Protein AF-A0A816WKP3-F1 (afdb_monomer_lite)

pLDDT: mean 82.81, std 13.99, range [46.59, 94.62]

Organism: NCBI:txid392030

InterPro domains:
  IPR000742 EGF-like domain [PF00008] (1-29)
  IPR000742 EGF-like domain [PF00008] (36-68)
  IPR000742 EGF-like domain [PS00022] (19-30)
  IPR000742 EGF-like domain [PS00022] (58-69)
  IPR000742 EGF-like domain [PS01186] (19-30)
  IPR000742 EGF-like domain [PS01186] (58-69)
  IPR000742 EGF-like domain [PS50026] (1-31)
  IPR000742 EGF-like domain [PS50026] (32-70)
  IPR000742 EGF-like domain [SM00181] (2-31)
  IPR000742 EGF-like domain [SM00181] (35-70)
  IPR001881 EGF-like calcium-binding domain [SM00179] (2-31)
  IPR001881 EGF-like calcium-binding domain [SM00179] (32-70)

Foldseek 3Di:
DQAPPPWDWADDDDVDTATDEDQQADDRRSPHGDLCSVVQAPPPWDWAADPPDRDIATHEDPQFDDRRSPRGNVPPPPPPPPPPD

Radius of gyration: 20.37 Å; chains: 1; bounding box: 52×26×58 Å

Sequence (85 aa):
TPCLNGGTCIPNGIGGFTCQCPPGFSGQRCEDRDPCASQPCMNGGTCCPTNGNSGYECVCPPGYNGQRCESSMFYTKYNTSYLCF

Structure (mmCIF, N/CA/C/O backbone):
data_AF-A0A816WKP3-F1
#
_entry.id   AF-A0A816WKP3-F1
#
loop_
_atom_site.group_PDB
_atom_site.id
_atom_site.type_symbol
_atom_site.label_atom_id
_atom_site.label_alt_id
_atom_site.label_comp_id
_atom_site.label_asym_id
_atom_site.label_entity_id
_atom_site.label_seq_id
_atom_site.pdbx_PDB_ins_code
_atom_site.Cartn_x
_atom_site.Cartn_y
_atom_site.Cartn_z
_atom_site.occupancy
_atom_site.B_iso_or_equiv
_atom_site.auth_seq_id
_atom_site.auth_comp_id
_atom_site.auth_asym_id
_atom_site.auth_atom_id
_atom_site.pdbx_PDB_model_num
ATOM 1 N N . THR A 1 1 ? 14.661 -11.006 -17.257 1.00 71.38 1 THR A N 1
ATOM 2 C CA . THR A 1 1 ? 13.694 -9.887 -17.265 1.00 71.38 1 THR A CA 1
ATOM 3 C C . THR A 1 1 ? 13.940 -9.030 -16.034 1.00 71.38 1 THR A C 1
ATOM 5 O O . THR A 1 1 ? 14.236 -9.597 -14.991 1.00 71.38 1 THR A O 1
ATOM 8 N N . PRO A 1 2 ? 13.940 -7.692 -16.138 1.00 89.69 2 PRO A N 1
ATOM 9 C CA . PRO A 1 2 ? 14.356 -6.817 -15.036 1.00 89.69 2 PRO A CA 1
ATOM 10 C C . PRO A 1 2 ? 13.348 -6.757 -13.874 1.00 89.69 2 PRO A C 1
ATOM 12 O O . PRO A 1 2 ? 13.773 -6.574 -12.732 1.00 89.69 2 PRO A O 1
ATOM 15 N N . CYS A 1 3 ? 12.058 -6.965 -14.149 1.00 94.44 3 CYS A N 1
ATOM 16 C CA . CYS A 1 3 ? 10.988 -7.038 -13.152 1.00 94.44 3 CYS A CA 1
ATOM 17 C C . CYS A 1 3 ? 10.950 -8.403 -12.449 1.00 94.44 3 CYS A C 1
ATOM 19 O O . CYS A 1 3 ? 11.107 -9.443 -13.094 1.00 94.44 3 CYS A O 1
ATOM 21 N N . LEU A 1 4 ? 10.729 -8.386 -11.138 1.00 93.44 4 LEU A N 1
ATOM 22 C CA . LEU A 1 4 ? 10.639 -9.540 -10.249 1.00 93.44 4 LEU A CA 1
ATOM 23 C C . LEU A 1 4 ? 9.178 -9.906 -9.958 1.00 93.44 4 LEU A C 1
ATOM 25 O O . LEU A 1 4 ? 8.255 -9.209 -10.374 1.00 93.44 4 LEU A O 1
ATOM 29 N N . ASN A 1 5 ? 8.978 -11.031 -9.264 1.00 92.00 5 ASN A N 1
ATOM 30 C CA . ASN A 1 5 ? 7.686 -11.471 -8.721 1.00 92.00 5 ASN A CA 1
ATOM 31 C C . ASN A 1 5 ? 6.524 -11.513 -9.733 1.00 92.00 5 ASN A C 1
ATOM 33 O O . ASN A 1 5 ? 5.371 -11.321 -9.368 1.00 92.00 5 ASN A O 1
ATOM 37 N N . GLY A 1 6 ? 6.814 -11.779 -11.012 1.00 91.81 6 GLY A N 1
ATOM 38 C CA . GLY A 1 6 ? 5.801 -11.821 -12.076 1.00 91.81 6 GLY A CA 1
ATOM 39 C C . GLY A 1 6 ? 5.422 -10.452 -12.653 1.00 91.81 6 GLY A C 1
ATOM 40 O O . GLY A 1 6 ? 4.444 -10.357 -13.391 1.00 91.81 6 GLY A O 1
ATOM 41 N N . GLY A 1 7 ? 6.181 -9.396 -12.344 1.00 93.19 7 GLY A N 1
ATOM 42 C CA . GLY A 1 7 ? 5.991 -8.064 -12.915 1.00 93.19 7 GLY A CA 1
ATOM 43 C C . GLY A 1 7 ? 6.151 -8.026 -14.433 1.00 93.19 7 GLY A C 1
ATOM 44 O O . GLY A 1 7 ? 7.046 -8.652 -15.007 1.00 93.19 7 GLY A O 1
ATOM 45 N N . THR A 1 8 ? 5.288 -7.247 -15.084 1.00 94.56 8 THR A N 1
ATOM 46 C CA . THR A 1 8 ? 5.330 -7.031 -16.534 1.00 94.56 8 THR A CA 1
ATOM 47 C C . THR A 1 8 ? 6.290 -5.889 -16.851 1.00 94.56 8 THR A C 1
ATOM 49 O O . THR A 1 8 ? 6.161 -4.789 -16.318 1.00 94.56 8 THR A O 1
ATOM 52 N N . CYS A 1 9 ? 7.272 -6.149 -17.714 1.00 94.12 9 CYS A N 1
ATOM 53 C CA . CYS A 1 9 ? 8.260 -5.154 -18.123 1.00 94.12 9 CYS A CA 1
ATOM 54 C C . CYS A 1 9 ? 7.724 -4.317 -19.287 1.00 94.12 9 CYS A C 1
ATOM 56 O O . CYS A 1 9 ? 7.511 -4.846 -20.377 1.00 94.12 9 CYS A O 1
ATOM 58 N N . ILE A 1 10 ? 7.559 -3.015 -19.067 1.00 94.25 10 ILE A N 1
ATOM 59 C CA . ILE A 1 10 ? 7.093 -2.051 -20.065 1.00 94.25 10 ILE A CA 1
ATOM 60 C C . ILE A 1 10 ? 8.297 -1.202 -20.509 1.00 94.25 10 ILE A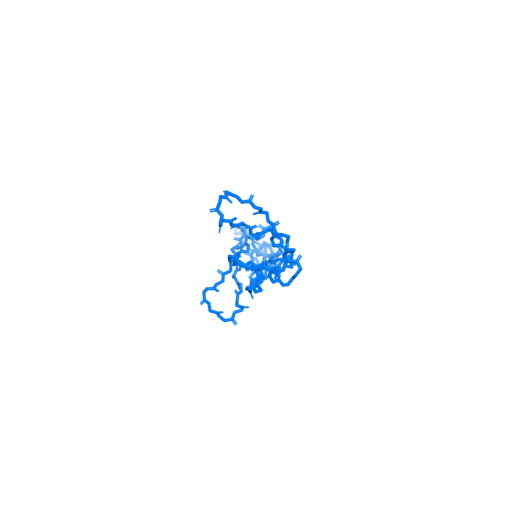 C 1
ATOM 62 O O . ILE A 1 10 ? 8.860 -0.476 -19.686 1.00 94.25 10 ILE A O 1
ATOM 66 N N . PRO A 1 11 ? 8.735 -1.283 -21.779 1.00 91.69 11 PRO A N 1
ATOM 67 C CA . PRO A 1 11 ? 9.796 -0.422 -22.303 1.00 91.69 11 PRO A CA 1
ATOM 68 C C . PRO A 1 11 ? 9.346 1.045 -22.308 1.00 91.69 11 PRO A C 1
ATOM 70 O O . PRO A 1 11 ? 8.239 1.336 -22.757 1.00 91.69 11 PRO A O 1
ATOM 73 N N . ASN A 1 12 ? 10.189 1.976 -21.852 1.00 90.19 12 ASN A N 1
ATOM 74 C CA . ASN A 1 12 ? 9.847 3.409 -21.787 1.00 90.19 12 ASN A CA 1
ATOM 75 C C . ASN A 1 12 ? 10.893 4.329 -22.455 1.00 90.19 12 ASN A C 1
ATOM 77 O O . ASN A 1 12 ? 11.006 5.504 -22.116 1.00 90.19 12 ASN A O 1
ATOM 81 N N . GLY A 1 13 ? 11.645 3.806 -23.426 1.00 85.06 13 GLY A N 1
ATOM 82 C CA . GLY A 1 13 ? 12.650 4.550 -24.190 1.00 85.06 13 GLY A CA 1
ATOM 83 C C . GLY A 1 13 ? 13.897 3.714 -24.466 1.00 85.06 13 GLY A C 1
ATOM 84 O O . GLY A 1 13 ? 13.917 2.504 -24.237 1.00 85.06 13 GLY A O 1
ATOM 85 N N . ILE A 1 14 ? 14.960 4.355 -24.956 1.00 84.69 14 ILE A N 1
ATOM 86 C CA . ILE A 1 14 ? 16.234 3.677 -25.231 1.00 84.69 14 ILE A CA 1
ATOM 87 C C . ILE A 1 14 ? 16.928 3.379 -23.895 1.00 84.69 14 ILE A C 1
ATOM 89 O O . ILE A 1 14 ? 17.421 4.284 -23.229 1.00 84.69 14 ILE A O 1
ATOM 93 N N . GLY A 1 15 ? 16.942 2.104 -23.501 1.00 80.81 15 GLY A N 1
ATOM 94 C CA . GLY A 1 15 ? 17.598 1.619 -22.278 1.00 80.81 15 GLY A CA 1
ATOM 95 C C . GLY A 1 15 ? 16.776 1.757 -20.991 1.00 80.81 15 GLY A C 1
ATOM 96 O O . GLY A 1 15 ? 17.225 1.302 -19.941 1.00 80.81 15 GLY A O 1
ATOM 97 N N . GLY A 1 16 ? 15.579 2.342 -21.063 1.00 87.44 16 GLY A N 1
ATOM 98 C CA . GLY A 1 16 ? 14.673 2.490 -19.928 1.00 87.44 16 GLY A CA 1
ATOM 99 C C . GLY A 1 16 ? 13.600 1.397 -19.866 1.00 87.44 16 GLY A C 1
ATOM 100 O O . GLY A 1 16 ? 13.157 0.865 -20.889 1.00 87.44 16 GLY A O 1
ATOM 101 N N . PHE A 1 17 ? 13.141 1.096 -18.651 1.00 91.56 17 PHE A N 1
ATOM 102 C CA . PHE A 1 17 ? 11.961 0.269 -18.420 1.00 91.56 17 PHE A CA 1
ATOM 103 C C . PHE A 1 17 ? 11.168 0.751 -17.199 1.00 91.56 17 PHE A C 1
ATOM 105 O O . PHE A 1 17 ? 11.706 1.385 -16.289 1.00 91.56 17 PHE A O 1
ATOM 112 N N . THR A 1 18 ? 9.889 0.395 -17.164 1.00 93.12 18 THR A N 1
ATOM 113 C CA . THR A 1 18 ? 9.019 0.486 -15.989 1.00 93.12 18 THR A CA 1
ATOM 114 C C . THR A 1 18 ? 8.417 -0.888 -15.726 1.00 93.12 18 THR A C 1
ATOM 116 O O . THR A 1 18 ? 8.035 -1.592 -16.661 1.00 93.12 18 THR A O 1
ATOM 119 N N . CYS A 1 19 ? 8.337 -1.287 -14.458 1.00 94.31 19 CYS A N 1
ATOM 120 C CA . CYS A 1 19 ? 7.685 -2.530 -14.071 1.00 94.31 19 CYS A CA 1
ATOM 121 C C . CYS A 1 19 ? 6.243 -2.269 -13.643 1.00 94.31 19 CYS A C 1
ATOM 123 O O . CYS A 1 19 ? 5.992 -1.486 -12.730 1.00 94.31 19 CYS A O 1
ATOM 125 N N . GLN A 1 20 ? 5.299 -2.953 -14.284 1.00 93.69 20 GLN A N 1
ATOM 126 C CA . GLN A 1 20 ? 3.938 -3.071 -13.780 1.00 93.69 20 GLN A CA 1
ATOM 127 C C . GLN A 1 20 ? 3.888 -4.257 -12.817 1.00 93.69 20 GLN A C 1
ATOM 129 O O . GLN A 1 20 ? 3.989 -5.415 -13.238 1.00 93.69 20 GLN A O 1
ATOM 134 N N . CYS A 1 21 ? 3.772 -3.959 -11.525 1.00 90.69 21 CYS A N 1
ATOM 135 C CA . CYS A 1 21 ? 3.793 -4.972 -10.478 1.00 90.69 21 CYS A CA 1
ATOM 136 C C . CYS A 1 21 ? 2.441 -5.677 -10.334 1.00 90.69 21 CYS A C 1
ATOM 138 O O . CYS A 1 21 ? 1.395 -5.033 -10.458 1.00 90.69 21 CYS A O 1
ATOM 140 N N . PRO A 1 22 ? 2.442 -6.998 -10.086 1.00 89.69 22 PRO A N 1
ATOM 141 C CA . PRO A 1 22 ? 1.221 -7.707 -9.757 1.00 89.69 22 PRO A CA 1
ATOM 142 C C . PRO A 1 22 ? 0.737 -7.311 -8.354 1.00 89.69 22 PRO A C 1
ATOM 144 O O . PRO A 1 22 ? 1.528 -6.814 -7.544 1.00 89.69 22 PRO A O 1
ATOM 147 N N . PRO A 1 23 ? -0.547 -7.556 -8.034 1.00 84.19 23 PRO A N 1
ATOM 148 C CA . PRO A 1 23 ? -1.071 -7.328 -6.693 1.00 84.19 23 PRO A CA 1
ATOM 149 C C . PRO A 1 23 ? -0.208 -8.040 -5.646 1.00 84.19 23 PRO A C 1
ATOM 151 O O . PRO A 1 23 ? 0.118 -9.216 -5.806 1.00 84.19 23 PRO A O 1
ATOM 154 N N . GLY A 1 24 ? 0.163 -7.336 -4.579 1.00 84.12 24 GLY A N 1
ATOM 155 C CA . GLY A 1 24 ? 1.042 -7.878 -3.537 1.00 84.12 24 GLY A CA 1
ATOM 156 C C . GLY A 1 24 ? 2.481 -7.400 -3.611 1.00 84.12 24 GLY A C 1
ATOM 157 O O . GLY A 1 24 ? 3.233 -7.696 -2.685 1.00 84.12 24 GLY A O 1
ATOM 158 N N . PHE A 1 25 ? 2.864 -6.669 -4.661 1.00 87.38 25 PHE A N 1
ATOM 159 C CA . PHE A 1 25 ? 4.237 -6.220 -4.859 1.00 87.38 25 PHE A CA 1
ATOM 160 C C . PHE A 1 25 ? 4.331 -4.750 -5.262 1.00 87.38 25 PHE A C 1
ATOM 162 O O . PHE A 1 25 ? 3.477 -4.219 -5.970 1.00 87.38 25 PHE A O 1
ATOM 169 N N . SER A 1 26 ? 5.416 -4.116 -4.839 1.00 85.19 26 SER A N 1
ATOM 170 C CA . SER A 1 26 ? 5.771 -2.726 -5.106 1.00 85.19 26 SER A CA 1
ATOM 171 C C . SER A 1 26 ? 7.285 -2.594 -5.312 1.00 85.19 26 SER A C 1
ATOM 173 O O . SER A 1 26 ? 8.016 -3.583 -5.285 1.00 85.19 26 SER A O 1
ATOM 175 N N . GLY A 1 27 ? 7.763 -1.370 -5.530 1.00 84.62 27 GLY A N 1
ATOM 176 C CA . GLY A 1 27 ? 9.173 -1.097 -5.813 1.00 84.62 27 GLY A CA 1
ATOM 177 C C . GLY A 1 27 ? 9.455 -0.993 -7.311 1.00 84.62 27 GLY A C 1
ATOM 178 O O . GLY A 1 27 ? 8.622 -1.334 -8.155 1.00 84.62 27 GLY A O 1
ATOM 179 N N . GLN A 1 28 ? 10.634 -0.477 -7.662 1.00 89.56 28 GLN A N 1
ATOM 180 C CA . GLN A 1 28 ? 10.998 -0.191 -9.055 1.00 89.56 28 GLN A CA 1
ATOM 181 C C . GLN A 1 28 ? 11.024 -1.459 -9.919 1.00 89.56 28 GLN A C 1
ATOM 183 O O . GLN A 1 28 ? 10.769 -1.413 -11.126 1.00 89.56 28 GLN A O 1
ATOM 188 N N . ARG A 1 29 ? 11.346 -2.593 -9.302 1.00 92.25 29 ARG A N 1
ATOM 189 C CA . ARG A 1 29 ? 11.458 -3.905 -9.924 1.00 92.25 29 ARG A CA 1
ATOM 190 C C . ARG A 1 29 ? 10.445 -4.895 -9.358 1.00 92.25 29 ARG A C 1
ATOM 192 O O . ARG A 1 29 ? 10.575 -6.0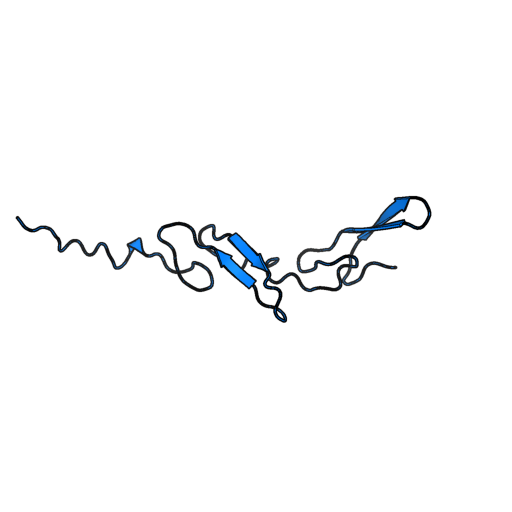78 -9.659 1.00 92.25 29 ARG A O 1
ATOM 199 N N . CYS A 1 30 ? 9.437 -4.452 -8.608 1.00 91.31 30 CYS A N 1
ATOM 200 C CA . CYS A 1 30 ? 8.486 -5.324 -7.910 1.00 91.31 30 CYS A CA 1
ATOM 201 C C . CYS A 1 30 ? 9.162 -6.243 -6.879 1.00 91.31 30 CYS A C 1
ATOM 203 O O . CYS A 1 30 ? 8.759 -7.393 -6.709 1.00 91.31 30 CYS A O 1
ATOM 205 N N . GLU A 1 31 ? 10.247 -5.776 -6.267 1.00 89.31 31 GLU A N 1
ATOM 206 C CA . GLU A 1 31 ? 11.049 -6.488 -5.275 1.00 89.31 31 GLU A CA 1
ATOM 207 C C . GLU A 1 31 ? 10.425 -6.471 -3.878 1.00 89.31 31 GLU A C 1
ATOM 209 O O . GLU A 1 31 ? 10.629 -7.414 -3.111 1.00 89.31 31 GLU A O 1
ATOM 214 N N . ASP A 1 32 ? 9.633 -5.443 -3.576 1.00 84.75 32 ASP A N 1
ATOM 215 C CA . ASP A 1 32 ? 9.040 -5.241 -2.264 1.00 84.75 32 ASP A CA 1
ATOM 216 C C . ASP A 1 32 ? 7.667 -5.894 -2.206 1.00 84.75 32 ASP A C 1
ATOM 218 O O . ASP A 1 32 ? 6.884 -5.828 -3.154 1.00 84.75 32 ASP A O 1
ATOM 222 N N . ARG A 1 33 ? 7.346 -6.513 -1.072 1.00 85.50 33 ARG A N 1
ATOM 223 C CA . ARG A 1 33 ? 5.993 -6.999 -0.813 1.00 85.50 33 ARG A CA 1
ATOM 224 C C . ARG A 1 33 ? 5.148 -5.832 -0.326 1.00 85.50 33 ARG A C 1
ATOM 226 O O . ARG A 1 33 ? 5.473 -5.252 0.704 1.00 85.50 33 ARG A O 1
ATOM 233 N N . ASP A 1 34 ? 4.058 -5.534 -1.022 1.00 83.38 34 ASP A N 1
ATOM 234 C CA . ASP A 1 34 ? 3.106 -4.510 -0.601 1.00 83.38 34 ASP A CA 1
ATOM 235 C C . ASP A 1 34 ? 2.211 -5.074 0.520 1.00 83.38 34 ASP A C 1
ATOM 237 O O . ASP A 1 34 ? 1.373 -5.951 0.263 1.00 83.38 34 ASP A O 1
ATOM 241 N N . PRO A 1 35 ? 2.358 -4.600 1.772 1.00 83.56 35 PRO A N 1
ATOM 242 C CA . PRO A 1 35 ? 1.558 -5.084 2.889 1.00 83.56 35 PRO A CA 1
ATOM 243 C C . PRO A 1 35 ? 0.088 -4.628 2.806 1.00 83.56 35 PRO A C 1
ATOM 245 O O . PRO A 1 35 ? -0.771 -5.223 3.459 1.00 83.56 35 PRO A O 1
ATOM 248 N N . CYS A 1 36 ? -0.227 -3.627 1.979 1.00 86.81 36 CYS A N 1
ATOM 249 C CA . CYS A 1 36 ? -1.578 -3.116 1.762 1.00 86.81 36 CYS A CA 1
ATOM 250 C C . CYS A 1 36 ? -2.344 -3.829 0.642 1.00 86.81 36 CYS A C 1
ATOM 252 O O . CYS A 1 36 ? -3.565 -3.686 0.555 1.00 86.81 36 CYS A O 1
ATOM 254 N N . ALA A 1 37 ? -1.678 -4.641 -0.180 1.00 85.25 37 ALA A N 1
ATOM 255 C CA . ALA A 1 37 ? -2.300 -5.290 -1.332 1.00 85.25 37 ALA A CA 1
ATOM 256 C C . ALA A 1 37 ? -3.452 -6.243 -0.981 1.00 85.25 37 ALA A C 1
ATOM 258 O O . ALA A 1 37 ? -4.404 -6.373 -1.748 1.00 85.25 37 ALA A O 1
ATOM 259 N N . SER A 1 38 ? -3.396 -6.884 0.190 1.00 85.06 38 SER A N 1
ATOM 260 C CA . SER A 1 38 ? -4.481 -7.738 0.698 1.00 85.06 38 SER A CA 1
ATOM 261 C C . SER A 1 38 ? -5.672 -6.943 1.246 1.00 85.06 38 SER A C 1
ATOM 263 O O . SER A 1 38 ? -6.567 -7.544 1.833 1.00 85.06 38 SER A O 1
ATOM 265 N N . GLN A 1 39 ? -5.659 -5.610 1.116 1.00 88.19 39 GLN A N 1
ATOM 266 C CA . GLN A 1 39 ? -6.652 -4.687 1.670 1.00 88.19 39 GLN A CA 1
ATOM 267 C C . GLN A 1 39 ? -6.954 -4.995 3.145 1.00 88.19 39 GLN A C 1
ATOM 269 O O . GLN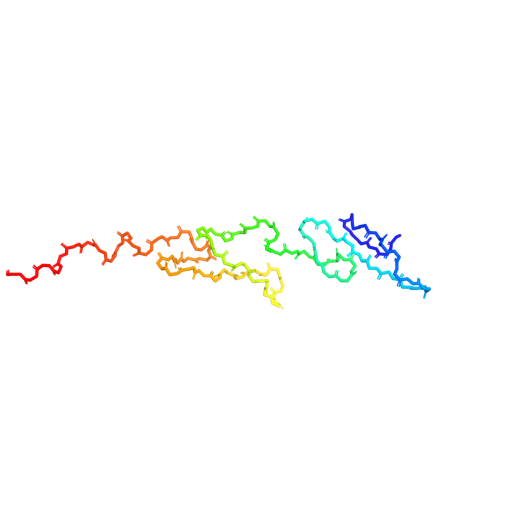 A 1 39 ? -8.078 -5.347 3.508 1.00 88.19 39 GLN A O 1
ATOM 274 N N . PRO A 1 40 ? -5.939 -4.927 4.026 1.00 89.81 40 PRO A N 1
ATOM 275 C CA . PRO A 1 40 ? -6.100 -5.390 5.396 1.00 89.81 40 PRO A CA 1
ATOM 276 C C . PRO A 1 40 ? -7.058 -4.519 6.221 1.00 89.81 40 PRO A C 1
ATOM 278 O O . PRO A 1 40 ? -7.670 -5.043 7.153 1.00 89.81 40 PRO A O 1
ATOM 281 N N . CYS A 1 41 ? -7.208 -3.234 5.893 1.00 93.81 41 CYS A N 1
ATOM 282 C CA . CYS A 1 41 ? -8.073 -2.296 6.606 1.00 93.81 41 CYS A CA 1
ATOM 283 C C . CYS A 1 41 ? -9.556 -2.515 6.269 1.00 93.81 41 CYS A C 1
ATOM 285 O O . CYS A 1 41 ? -9.945 -2.575 5.106 1.00 93.81 41 CYS A O 1
ATOM 287 N N . MET A 1 42 ? -10.389 -2.616 7.298 1.00 94.62 42 MET A N 1
ATOM 288 C CA . MET A 1 42 ? -11.837 -2.796 7.219 1.00 94.62 42 MET A CA 1
ATOM 289 C C . MET A 1 42 ? -12.574 -1.455 7.280 1.00 94.62 42 MET A C 1
ATOM 291 O O . MET A 1 42 ? -11.979 -0.408 7.529 1.00 94.62 42 MET A O 1
ATOM 295 N N . ASN A 1 43 ? -13.892 -1.496 7.057 1.00 93.62 43 ASN A N 1
ATOM 296 C CA . ASN A 1 43 ? -14.812 -0.371 7.264 1.00 93.62 43 ASN A CA 1
ATOM 297 C C . ASN A 1 43 ? -14.414 0.933 6.543 1.00 93.62 43 ASN A C 1
ATOM 299 O O . ASN A 1 43 ? -14.715 2.024 7.015 1.00 93.62 43 ASN A O 1
ATOM 303 N N . GLY A 1 44 ? -13.743 0.822 5.392 1.00 92.19 44 GLY A N 1
ATOM 304 C CA . GLY A 1 44 ? -13.280 1.975 4.614 1.00 92.19 44 GLY A CA 1
ATOM 305 C C . GLY A 1 44 ? -11.998 2.628 5.141 1.00 92.19 44 GLY A C 1
ATOM 306 O O . GLY A 1 44 ? -11.723 3.770 4.786 1.00 92.19 44 GLY A O 1
ATOM 307 N N . GLY A 1 45 ? -11.226 1.940 5.988 1.00 94.31 45 GLY A N 1
ATOM 308 C CA . GLY A 1 45 ? -9.911 2.404 6.429 1.00 94.31 45 GLY A CA 1
ATOM 309 C C . GLY A 1 45 ? -8.898 2.502 5.288 1.00 94.31 45 GLY A C 1
ATOM 310 O O . GLY A 1 45 ? -8.845 1.642 4.407 1.00 94.31 45 GLY A O 1
ATOM 311 N N . THR A 1 46 ? -8.062 3.537 5.333 1.00 94.00 46 THR A N 1
ATOM 312 C CA . THR A 1 46 ? -6.981 3.747 4.361 1.00 94.00 46 THR A CA 1
ATOM 313 C C . THR A 1 46 ? -5.730 3.015 4.827 1.00 94.00 46 THR A C 1
ATOM 315 O O . THR A 1 46 ? -5.255 3.256 5.934 1.00 94.00 46 THR A O 1
ATOM 318 N N . CYS A 1 47 ? -5.182 2.134 3.989 1.00 91.56 47 CYS A N 1
ATOM 319 C CA . CYS A 1 47 ? -3.940 1.426 4.290 1.00 91.56 47 CYS A CA 1
ATOM 320 C C . CYS A 1 47 ? -2.716 2.250 3.880 1.00 91.56 47 CYS A C 1
ATOM 322 O O . CYS A 1 47 ? -2.611 2.668 2.728 1.00 91.56 47 CYS A O 1
ATOM 324 N N . CYS A 1 48 ? -1.783 2.433 4.810 1.00 88.81 48 CYS A N 1
ATOM 325 C CA . CYS A 1 48 ? -0.510 3.108 4.608 1.00 88.81 48 CYS A CA 1
ATOM 326 C C . CYS A 1 48 ? 0.638 2.119 4.881 1.00 88.81 48 CYS A C 1
ATOM 328 O O . CYS A 1 48 ? 0.772 1.650 6.014 1.00 88.81 48 CYS A O 1
ATOM 330 N N . PRO A 1 49 ? 1.478 1.777 3.890 1.00 83.62 49 PRO A N 1
ATOM 331 C CA . PRO A 1 49 ? 2.660 0.956 4.136 1.00 83.62 49 PRO A CA 1
ATOM 332 C C . PRO A 1 49 ? 3.654 1.723 5.021 1.00 83.62 49 PRO A C 1
ATOM 334 O O . PRO A 1 49 ? 3.870 2.920 4.825 1.00 83.62 49 PRO A O 1
ATOM 337 N N . THR A 1 50 ? 4.257 1.053 6.006 1.00 81.25 50 THR A N 1
ATOM 338 C CA . THR A 1 50 ? 5.239 1.679 6.902 1.00 81.25 50 THR A CA 1
ATOM 339 C C . THR A 1 50 ? 6.662 1.342 6.461 1.00 81.25 50 THR A C 1
ATOM 341 O O . THR A 1 50 ? 6.948 0.239 6.000 1.00 81.25 50 THR A O 1
ATOM 344 N N . ASN A 1 51 ? 7.595 2.282 6.641 1.00 65.19 51 ASN A N 1
ATOM 345 C CA . ASN A 1 51 ? 9.008 2.124 6.251 1.00 65.19 51 ASN A CA 1
ATOM 346 C C . ASN A 1 51 ? 9.790 1.111 7.129 1.00 65.19 51 ASN A C 1
ATOM 348 O O . ASN A 1 51 ? 11.018 1.086 7.103 1.00 65.19 51 ASN A O 1
ATOM 352 N N . GLY A 1 52 ? 9.098 0.289 7.929 1.00 54.94 52 GLY A N 1
ATOM 353 C CA . GLY A 1 52 ? 9.669 -0.709 8.829 1.00 54.94 52 GLY A CA 1
ATOM 354 C C . GL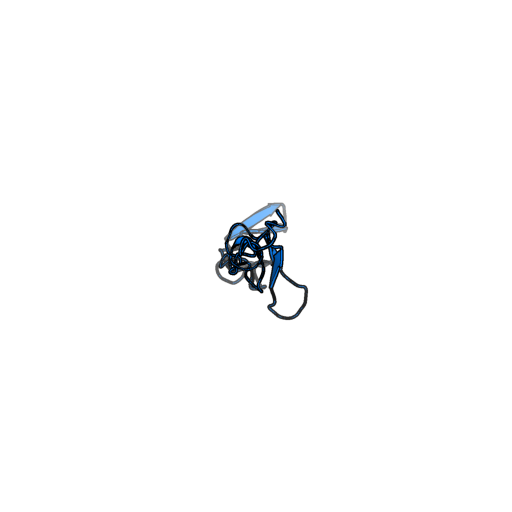Y A 1 52 ? 9.248 -2.128 8.449 1.00 54.94 52 GLY A C 1
ATOM 355 O O . GLY A 1 52 ? 8.148 -2.566 8.766 1.00 54.94 52 GLY A O 1
ATOM 356 N N . ASN A 1 53 ? 10.151 -2.848 7.784 1.00 52.91 53 ASN A N 1
ATOM 357 C CA . ASN A 1 53 ? 10.267 -4.311 7.716 1.00 52.91 53 ASN A CA 1
ATOM 358 C C . ASN A 1 53 ? 8.979 -5.167 7.598 1.00 52.91 53 ASN A C 1
ATOM 360 O O . ASN A 1 53 ? 8.933 -6.256 8.167 1.00 52.91 53 ASN A O 1
ATOM 364 N N . SER A 1 54 ? 8.001 -4.768 6.771 1.00 59.03 54 SER A N 1
ATOM 365 C CA . SER A 1 54 ? 6.735 -5.485 6.442 1.00 59.03 54 SER A CA 1
ATOM 366 C C . SER A 1 54 ? 5.478 -5.048 7.214 1.00 59.03 54 SER A C 1
ATOM 368 O O . SER A 1 54 ? 4.505 -5.801 7.279 1.00 59.03 54 SER A O 1
ATOM 370 N N . GLY A 1 55 ? 5.472 -3.850 7.801 1.00 77.31 55 GLY A N 1
ATOM 371 C CA . GLY A 1 55 ? 4.290 -3.288 8.454 1.00 77.31 55 GLY A CA 1
ATOM 372 C C . GLY A 1 55 ? 3.368 -2.502 7.514 1.00 77.31 55 GLY A C 1
ATOM 373 O O . GLY A 1 55 ? 3.808 -1.853 6.568 1.00 77.31 55 GLY A O 1
ATOM 374 N N . TYR A 1 56 ? 2.073 -2.524 7.814 1.00 87.25 56 TYR A N 1
ATOM 375 C CA . TYR A 1 56 ? 1.106 -1.535 7.341 1.00 87.25 56 TYR A CA 1
ATOM 376 C C . TYR A 1 56 ? 0.437 -0.877 8.548 1.00 87.25 56 TYR A C 1
ATOM 378 O O . TYR A 1 56 ? 0.370 -1.466 9.629 1.00 87.25 56 TYR A O 1
ATOM 386 N N . GLU A 1 57 ? -0.087 0.321 8.345 1.00 89.81 57 GLU A N 1
ATOM 387 C CA . GLU A 1 57 ? -0.920 1.039 9.298 1.00 89.81 57 GLU A CA 1
ATOM 388 C C . GLU A 1 57 ? -2.257 1.389 8.641 1.00 89.81 57 GLU A C 1
ATOM 390 O O . GLU A 1 57 ? -2.300 1.777 7.474 1.00 89.81 57 GLU A O 1
ATOM 395 N N . CYS A 1 58 ? -3.356 1.230 9.376 1.00 92.88 58 CYS A N 1
ATOM 396 C CA . CYS A 1 58 ? -4.682 1.608 8.904 1.00 92.88 58 CYS A CA 1
ATOM 397 C C . CYS A 1 58 ? -5.110 2.940 9.517 1.00 92.88 58 CYS A C 1
ATOM 399 O O . CYS A 1 58 ? -5.249 3.059 10.733 1.00 92.88 58 CYS A O 1
ATOM 401 N N . VAL A 1 59 ? -5.395 3.923 8.667 1.00 94.31 59 VAL A N 1
ATOM 402 C CA . VAL A 1 59 ? -6.038 5.175 9.068 1.00 94.31 59 VAL A CA 1
ATOM 403 C C . VAL A 1 59 ? -7.546 4.956 9.071 1.00 94.31 59 VAL A C 1
ATOM 405 O O . VAL A 1 59 ? -8.167 4.805 8.016 1.00 94.31 59 VAL A O 1
ATOM 408 N N . CYS A 1 60 ? -8.131 4.909 10.267 1.00 93.62 60 CYS A N 1
ATOM 409 C CA . CYS A 1 60 ? -9.545 4.593 10.435 1.00 93.62 60 CYS A CA 1
ATOM 410 C C . CYS A 1 60 ? -10.455 5.810 10.227 1.00 93.62 60 CYS A C 1
ATOM 412 O O . CYS A 1 60 ? -10.137 6.906 10.699 1.00 93.62 60 CYS A O 1
ATOM 414 N N . PRO A 1 61 ? -11.612 5.627 9.565 1.00 92.88 61 PRO A N 1
ATOM 415 C CA . PRO A 1 61 ? -12.615 6.673 9.463 1.00 92.88 61 PRO A CA 1
ATOM 416 C C . PRO A 1 61 ? -13.277 6.944 10.827 1.00 92.88 61 PRO A C 1
ATOM 418 O O . PRO A 1 61 ? -13.225 6.097 11.728 1.00 92.88 61 PRO A O 1
ATOM 421 N N . PRO A 1 62 ? -13.933 8.110 10.998 1.00 89.56 62 PRO A N 1
ATOM 422 C CA . PRO A 1 62 ? -14.605 8.461 12.243 1.00 89.56 62 PRO A CA 1
ATOM 423 C C . PRO A 1 62 ? -15.572 7.374 12.718 1.00 89.56 62 PRO A C 1
ATOM 425 O O . PRO A 1 62 ? -16.407 6.885 11.958 1.00 89.56 62 PRO A O 1
ATOM 428 N N . GLY A 1 63 ? -15.467 7.019 13.999 1.00 88.19 63 GLY A N 1
ATOM 429 C CA . GLY A 1 63 ? -16.324 6.011 14.616 1.00 88.19 63 GLY A CA 1
ATOM 430 C C . GLY A 1 63 ? -15.877 4.562 14.419 1.00 88.19 63 GLY A C 1
ATOM 431 O O . GLY A 1 63 ? -16.594 3.663 14.854 1.00 88.19 63 GLY A O 1
ATOM 432 N N . TYR A 1 64 ? -14.694 4.333 13.845 1.00 91.19 64 TYR A N 1
ATOM 433 C CA . TYR A 1 64 ? -14.024 3.035 13.827 1.00 91.19 64 TYR A CA 1
ATOM 434 C C . TYR A 1 64 ? -12.648 3.113 14.492 1.00 91.19 64 TYR A C 1
ATOM 436 O O . TYR A 1 64 ? -11.992 4.153 14.476 1.00 91.19 64 TYR A O 1
ATOM 444 N N . ASN A 1 65 ? -12.209 2.010 15.088 1.00 89.31 65 ASN A N 1
ATOM 445 C CA . ASN A 1 65 ? -10.888 1.852 15.683 1.00 89.31 65 ASN A CA 1
ATOM 446 C C . ASN A 1 65 ? -10.398 0.395 15.582 1.00 89.31 65 ASN A C 1
ATOM 448 O O . ASN A 1 65 ? -11.065 -0.468 15.007 1.00 89.31 65 ASN A O 1
ATOM 452 N N . GLY A 1 66 ? -9.209 0.137 16.129 1.00 90.19 66 GLY A N 1
ATOM 453 C CA . GLY A 1 66 ? -8.502 -1.139 15.995 1.00 90.19 66 GLY A CA 1
ATOM 454 C C . GLY A 1 66 ? -7.408 -1.073 14.932 1.00 90.19 66 GLY A C 1
ATOM 455 O O . GLY A 1 66 ? -7.347 -0.128 14.147 1.00 90.19 66 GLY A O 1
ATOM 456 N N . GLN A 1 67 ? -6.525 -2.073 14.914 1.00 90.75 67 GLN A N 1
ATOM 457 C CA . GLN A 1 67 ? -5.379 -2.106 13.994 1.00 90.75 67 GLN A CA 1
ATOM 458 C C . GLN A 1 67 ? -5.823 -2.174 12.529 1.00 90.75 67 GLN A C 1
ATOM 460 O O . GLN A 1 67 ? -5.121 -1.700 11.639 1.00 90.75 67 GLN A O 1
ATOM 465 N N . ARG A 1 68 ? -6.988 -2.771 12.277 1.00 93.00 68 ARG A N 1
ATOM 466 C CA . ARG A 1 68 ? -7.586 -2.931 10.956 1.00 93.00 68 ARG A CA 1
ATOM 467 C C . ARG A 1 68 ? -8.893 -2.156 10.842 1.00 93.00 68 ARG A C 1
ATOM 469 O O . ARG A 1 68 ? -9.651 -2.423 9.920 1.00 93.00 68 ARG A O 1
ATOM 476 N N . CYS A 1 69 ? -9.176 -1.215 11.742 1.00 94.06 69 CYS A N 1
ATOM 477 C CA . CYS A 1 69 ? -10.450 -0.490 11.786 1.00 94.06 69 CYS A CA 1
ATOM 478 C C . CYS A 1 69 ? -11.677 -1.409 11.925 1.00 94.06 69 CYS A C 1
ATOM 480 O O . CYS A 1 69 ? -12.766 -1.081 11.461 1.00 94.06 69 CYS A O 1
ATOM 482 N N . GLU A 1 70 ? -11.500 -2.583 12.527 1.00 93.81 70 GLU A N 1
ATOM 483 C C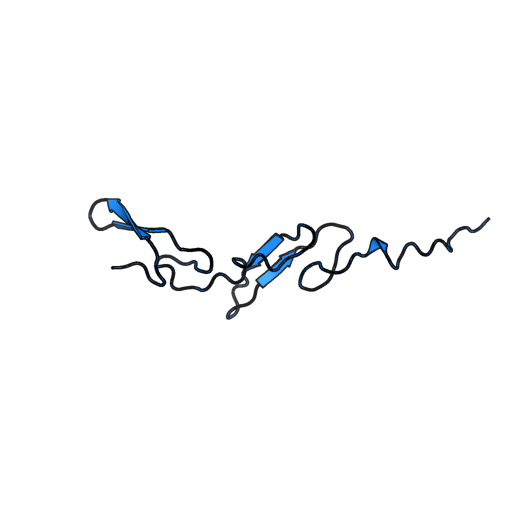A . GLU A 1 70 ? -12.506 -3.637 12.654 1.00 93.81 70 GLU A CA 1
ATOM 484 C C . GLU A 1 70 ? -13.584 -3.326 13.699 1.00 93.81 70 GLU A C 1
ATOM 486 O O . GLU A 1 70 ? -14.681 -3.878 13.644 1.00 93.81 70 GLU A O 1
ATOM 491 N N . SER A 1 71 ? -13.286 -2.439 14.647 1.00 90.50 71 SER A N 1
ATOM 492 C CA . SER A 1 71 ? -14.152 -2.148 15.785 1.00 90.50 71 SER A CA 1
ATOM 493 C C . SER A 1 71 ? -14.932 -0.855 15.563 1.00 90.50 71 SER A C 1
ATOM 495 O O . SER A 1 71 ? -14.357 0.193 15.283 1.00 90.50 71 SER A O 1
ATOM 497 N N . SER A 1 72 ? -16.258 -0.905 15.705 1.00 87.81 72 SER A N 1
ATOM 498 C CA . SER A 1 72 ? -17.126 0.274 15.633 1.00 87.81 72 SER A CA 1
ATOM 499 C C . SER A 1 72 ? -17.244 0.942 17.007 1.00 87.81 72 SER A C 1
ATOM 501 O O . SER A 1 72 ? -17.839 0.387 17.934 1.00 87.81 72 SER A O 1
ATOM 503 N N . MET A 1 73 ? -16.750 2.170 17.136 1.00 72.44 73 MET A N 1
ATOM 504 C CA . MET A 1 73 ? -16.836 2.976 18.360 1.00 72.44 73 MET A CA 1
ATOM 505 C C . MET A 1 73 ? -18.264 3.435 18.696 1.00 72.44 73 MET A C 1
ATOM 507 O O . MET A 1 73 ? -18.521 3.877 19.816 1.00 72.44 73 MET A O 1
ATOM 511 N N . PHE A 1 74 ? -19.214 3.287 17.769 1.00 66.06 74 PHE A N 1
ATOM 512 C CA . PHE A 1 74 ? -20.630 3.571 18.015 1.00 66.06 74 PHE A CA 1
ATOM 513 C C . PHE A 1 74 ? -21.330 2.530 18.903 1.00 66.06 74 PHE A C 1
ATOM 515 O O . PHE A 1 74 ? -22.422 2.807 19.390 1.00 66.06 74 PHE A O 1
ATOM 522 N N . TYR A 1 75 ? -20.718 1.367 19.167 1.00 58.12 75 TYR A N 1
ATOM 523 C CA . TYR A 1 75 ? -21.382 0.287 19.910 1.00 58.12 75 TYR A CA 1
ATOM 524 C C . TYR A 1 75 ? -21.210 0.355 21.443 1.00 58.12 75 TYR A C 1
ATOM 526 O O . TYR A 1 75 ? -21.973 -0.274 22.168 1.00 58.12 75 TYR A O 1
ATOM 534 N N . THR A 1 76 ? -20.259 1.134 21.981 1.00 57.41 76 THR A N 1
ATOM 535 C CA . THR A 1 76 ? -19.992 1.175 23.444 1.00 57.41 76 THR A CA 1
ATOM 536 C C . THR A 1 76 ? -19.835 2.570 24.055 1.00 57.41 76 THR A C 1
ATOM 538 O O . THR A 1 76 ? -19.478 2.685 25.226 1.00 57.41 76 THR A O 1
ATOM 541 N N . LYS A 1 77 ? -20.167 3.646 23.329 1.00 55.59 77 LYS A N 1
ATOM 542 C CA . LYS A 1 77 ? -20.319 4.993 23.925 1.00 55.59 77 LYS A CA 1
ATOM 543 C C . LYS A 1 77 ? -21.677 5.662 23.707 1.00 55.59 77 LYS A C 1
ATOM 545 O O . LYS A 1 77 ? -21.850 6.810 24.102 1.00 55.59 77 LYS A O 1
ATOM 550 N N . TYR A 1 78 ? -22.654 4.916 23.194 1.00 53.56 78 TYR A N 1
ATOM 551 C CA . TYR A 1 78 ? -24.068 5.300 23.213 1.00 53.56 78 TYR A CA 1
ATOM 552 C C . TYR A 1 78 ? -24.937 4.225 23.870 1.00 53.56 78 TYR A C 1
ATOM 554 O O . TYR A 1 78 ? -26.071 4.002 23.456 1.00 53.56 78 TYR A O 1
ATOM 562 N N . ASN A 1 79 ? -24.444 3.592 24.945 1.00 49.91 79 ASN A N 1
ATOM 563 C CA . ASN A 1 79 ? -25.390 3.182 25.978 1.00 49.91 79 ASN A CA 1
ATOM 564 C C . ASN A 1 79 ? -25.961 4.489 26.545 1.00 49.91 79 ASN A C 1
ATOM 566 O O . ASN A 1 79 ? -25.302 5.220 27.285 1.00 49.91 79 ASN A O 1
ATOM 570 N N . THR A 1 80 ? -27.125 4.854 26.027 1.00 52.50 80 THR A N 1
ATOM 571 C CA . THR A 1 80 ? -27.954 6.003 26.363 1.00 52.50 80 THR A CA 1
ATOM 572 C C . THR A 1 80 ? -28.312 5.989 27.849 1.00 52.50 80 THR A C 1
ATOM 574 O O . THR A 1 80 ? -29.414 5.613 28.229 1.00 52.50 80 THR A O 1
ATOM 577 N N . SER A 1 81 ? -27.380 6.405 28.705 1.00 55.34 81 SER A N 1
ATOM 578 C CA . SER A 1 81 ? -27.641 6.704 30.121 1.00 55.34 81 SER A CA 1
ATOM 579 C C . SER A 1 81 ? -27.362 8.167 30.478 1.00 55.34 81 SER A C 1
ATOM 581 O O . SER A 1 81 ? -27.414 8.529 31.645 1.00 55.34 81 SER A O 1
ATOM 583 N N . TYR A 1 82 ? -27.138 9.039 29.488 1.00 56.72 82 TYR A N 1
ATOM 584 C CA . TYR A 1 82 ? -27.146 10.497 29.681 1.00 56.72 82 TYR A CA 1
ATOM 585 C C . TYR A 1 82 ? -28.495 11.124 29.295 1.00 56.72 82 TYR A C 1
ATOM 587 O O . TYR A 1 82 ? -28.544 12.187 28.684 1.00 56.72 82 TYR A O 1
ATOM 595 N N . LEU A 1 83 ? -29.602 10.477 29.666 1.00 50.94 83 LEU A N 1
ATOM 596 C CA . LEU A 1 83 ? -30.849 11.198 29.910 1.00 50.94 83 LEU A CA 1
ATOM 597 C C . LEU A 1 83 ? -30.830 11.598 31.385 1.00 50.94 83 LEU A C 1
ATOM 599 O O . LEU A 1 83 ? -31.279 10.848 32.243 1.00 50.94 83 LEU A O 1
ATOM 603 N N . CYS A 1 84 ? -30.239 12.755 31.674 1.00 46.59 84 CYS A N 1
ATOM 604 C CA . CYS A 1 84 ? -30.562 13.477 32.897 1.00 46.59 84 CYS A CA 1
ATOM 605 C C . CYS A 1 84 ? -31.808 14.314 32.565 1.00 46.59 84 CYS A C 1
ATOM 607 O O . CYS A 1 84 ? -31.683 15.375 31.951 1.00 46.59 84 CYS A O 1
ATOM 609 N N . PHE A 1 85 ? -32.987 13.773 32.876 1.00 55.34 85 PHE A N 1
ATOM 610 C CA 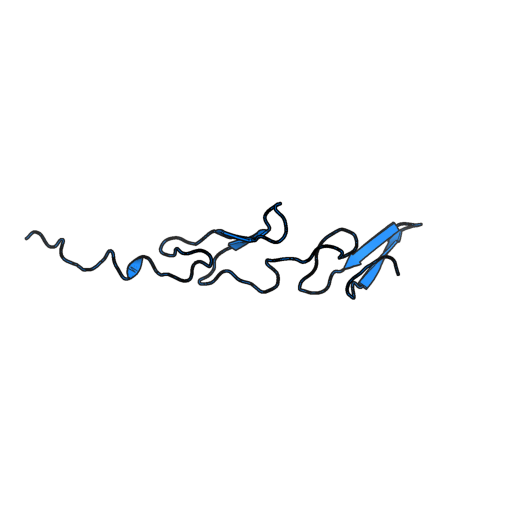. PHE A 1 85 ? -34.231 14.521 33.064 1.00 55.34 85 PHE A CA 1
ATOM 611 C C . PHE A 1 85 ? -34.645 14.359 34.523 1.00 55.34 85 PHE A C 1
ATOM 613 O O . PHE A 1 85 ? -34.557 13.210 35.015 1.00 55.34 85 PHE A O 1
#

Secondary structure (DSSP, 8-state):
----TTPEEEE-SSS-EEEEPPTTEESTTS-EE-TTTT----TTPEEEE-SSTT-EEEEPPTTEESTTS-EEGGGTS--------